Protein AF-A0A1L7AFP9-F1 (afdb_monomer_lite)

Secondary structure (DSSP, 8-state):
-HHHHHHHIIIIIIITTT-HHHHHHHHHHTTEEEPPHHHHHTS--SS--EEEEE-STT---EEEE-SSSSEEEEEEE--S-HHHHHHHHHHHHHGGG-TTTTPPTTEEEEEEEEEEEEETTEEEEEEEEEEEESS--TTSSEEEEEEE-PPPTT--SEEEEEEEPPP---

InterPro domains:
  IPR061192 NMCC_0638 family (lipo)protein [NF047650] (4-162)

Sequence (170 aa):
MTQAAMTAFAEVCVTKFGDQAAMDAWLRLHPFSPAAPQAAQQLAMGKPGHVWLSTEPKLPLAVITRASGDVLCQVMAPTAEPELAAKLFSDTLLARSRPDGAGAAGIEARKDQDEEVTLGQRRGRRVFIRLGRKPVDVNGGLLLALTAAPPQPGGVALLMTASRAAPVSR

Foldseek 3Di:
DLVVLLVLCCVQCPVCNLPLVSNVVVLVVAQKDFDDPVVVVLDPPVDDFTWIAGNDPPWRKIWGAQNDDFWGIKIFGADPCQPVSQVCNCVVQQQLQDPPHPNDPQKHKDWPDWDWDDDPNWIHIKTWIFIDGPPGDPQAGKIKIWTATHADPSGTGIMITIGGRHRPDD

Structure (mmCIF, N/CA/C/O backbone):
data_AF-A0A1L7AFP9-F1
#
_entry.id   AF-A0A1L7AFP9-F1
#
loop_
_atom_site.group_PDB
_atom_site.id
_atom_site.type_symbol
_atom_site.label_atom_id
_atom_site.label_alt_id
_atom_site.label_comp_id
_atom_site.label_asym_id
_atom_site.label_entity_id
_atom_site.label_seq_id
_atom_site.pdbx_PDB_ins_code
_atom_site.Cartn_x
_atom_site.Cartn_y
_atom_site.Cartn_z
_atom_site.occupancy
_atom_site.B_iso_or_equiv
_atom_site.auth_seq_id
_atom_site.auth_comp_id
_atom_site.auth_asym_id
_atom_site.auth_atom_id
_atom_site.pdbx_PDB_model_num
ATOM 1 N N . MET A 1 1 ? -9.421 8.837 4.675 1.00 81.44 1 MET A N 1
ATOM 2 C CA . MET A 1 1 ? -8.703 7.555 4.875 1.00 81.44 1 MET A CA 1
ATOM 3 C C . MET A 1 1 ? -7.961 7.125 3.616 1.00 81.44 1 MET A C 1
ATOM 5 O O . MET A 1 1 ? -6.743 7.060 3.669 1.00 81.44 1 MET A O 1
ATOM 9 N N . THR A 1 2 ? -8.647 6.921 2.484 1.00 84.44 2 THR A N 1
ATOM 10 C CA . THR A 1 2 ? -8.036 6.472 1.215 1.00 84.44 2 THR A CA 1
ATOM 11 C C . THR A 1 2 ? -6.835 7.314 0.785 1.00 84.44 2 THR A C 1
ATOM 13 O O . THR A 1 2 ? -5.774 6.758 0.533 1.00 84.44 2 THR A O 1
ATOM 16 N N . GLN A 1 3 ? -6.953 8.647 0.803 1.00 88.19 3 GLN A N 1
ATOM 17 C CA . GLN A 1 3 ? -5.840 9.539 0.458 1.00 88.19 3 GLN A CA 1
ATOM 18 C C . GLN A 1 3 ? -4.622 9.353 1.375 1.00 88.19 3 GLN A C 1
ATOM 20 O O . GLN A 1 3 ? -3.507 9.220 0.887 1.00 88.19 3 GLN A O 1
ATOM 25 N N . ALA A 1 4 ? -4.827 9.296 2.695 1.00 89.94 4 ALA A N 1
ATOM 26 C CA . ALA A 1 4 ? -3.742 9.102 3.658 1.00 89.94 4 ALA A CA 1
ATOM 27 C C . ALA A 1 4 ? -3.043 7.746 3.464 1.00 89.94 4 ALA A C 1
ATOM 29 O O . ALA A 1 4 ? -1.817 7.672 3.513 1.00 89.94 4 ALA A O 1
ATOM 30 N N . ALA A 1 5 ? -3.811 6.689 3.169 1.00 91.38 5 ALA A N 1
ATOM 31 C CA . ALA A 1 5 ? -3.260 5.380 2.837 1.00 91.38 5 ALA A CA 1
ATOM 32 C C . ALA A 1 5 ? -2.410 5.434 1.558 1.00 91.38 5 ALA A C 1
ATOM 34 O O . ALA A 1 5 ? -1.297 4.911 1.557 1.00 91.38 5 ALA A O 1
ATOM 35 N N . MET A 1 6 ? -2.892 6.101 0.500 1.00 91.50 6 MET A N 1
ATOM 36 C CA . MET A 1 6 ? -2.127 6.289 -0.740 1.00 91.50 6 MET A CA 1
ATOM 37 C C . MET A 1 6 ? -0.827 7.054 -0.496 1.00 91.50 6 MET A C 1
ATOM 39 O O . MET A 1 6 ? 0.218 6.625 -0.976 1.00 91.50 6 MET A O 1
ATOM 43 N N . THR A 1 7 ? -0.869 8.146 0.275 1.00 92.00 7 THR A N 1
ATOM 44 C CA . THR A 1 7 ? 0.328 8.920 0.629 1.00 92.00 7 THR A CA 1
ATOM 45 C C . THR A 1 7 ? 1.339 8.052 1.374 1.00 92.00 7 THR A C 1
ATOM 47 O O . THR A 1 7 ? 2.496 7.981 0.968 1.00 92.00 7 THR A O 1
ATOM 50 N N . ALA A 1 8 ? 0.907 7.331 2.415 1.00 94.06 8 ALA A N 1
ATOM 51 C CA . ALA A 1 8 ? 1.788 6.440 3.167 1.00 94.06 8 ALA A CA 1
ATOM 52 C C . ALA A 1 8 ? 2.396 5.348 2.271 1.00 94.06 8 ALA A C 1
ATOM 54 O O . ALA A 1 8 ? 3.594 5.079 2.339 1.00 94.06 8 ALA A O 1
ATOM 55 N N . PHE A 1 9 ? 1.598 4.751 1.383 1.00 95.44 9 PHE A N 1
ATOM 56 C CA . PHE A 1 9 ? 2.086 3.745 0.443 1.00 95.44 9 PHE A CA 1
ATOM 57 C C . PHE A 1 9 ? 3.107 4.318 -0.545 1.00 95.44 9 PHE A C 1
ATOM 59 O O . PHE A 1 9 ? 4.168 3.730 -0.739 1.00 95.44 9 PHE A O 1
ATOM 66 N N . ALA A 1 10 ? 2.827 5.475 -1.142 1.00 92.69 10 ALA A N 1
ATOM 67 C CA . ALA A 1 10 ? 3.721 6.115 -2.099 1.00 92.69 10 ALA A CA 1
ATOM 68 C C . 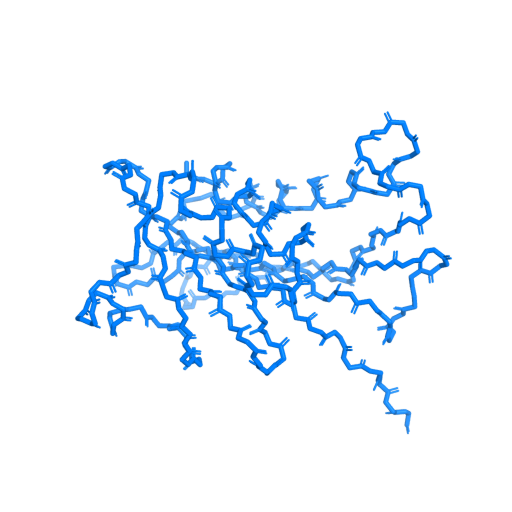ALA A 1 10 ? 5.057 6.533 -1.457 1.00 92.69 10 ALA A C 1
ATOM 70 O O . ALA A 1 10 ? 6.116 6.334 -2.054 1.00 92.69 10 ALA A O 1
ATOM 71 N N . GLU A 1 11 ? 5.036 7.072 -0.240 1.00 94.19 11 GLU A N 1
ATOM 72 C CA . GLU A 1 11 ? 6.252 7.526 0.443 1.00 94.19 11 GLU A CA 1
ATOM 73 C C . GLU A 1 11 ? 7.076 6.377 1.027 1.00 94.19 11 GLU A C 1
ATOM 75 O O . GLU A 1 11 ? 8.301 6.359 0.900 1.00 94.19 11 GLU A O 1
ATOM 80 N N . VAL A 1 12 ? 6.423 5.392 1.641 1.00 95.38 12 VAL A N 1
ATOM 81 C CA . VAL A 1 12 ? 7.120 4.299 2.329 1.00 95.38 12 VAL A CA 1
ATOM 82 C C . VAL A 1 12 ? 7.354 3.131 1.380 1.00 95.38 12 VAL A C 1
ATOM 84 O O . VAL A 1 12 ? 8.495 2.761 1.112 1.00 95.38 12 VAL A O 1
ATOM 87 N N . CYS A 1 13 ? 6.282 2.570 0.825 1.00 94.94 13 CYS A N 1
ATOM 88 C CA . CYS A 1 13 ? 6.349 1.333 0.053 1.00 94.94 13 CYS A CA 1
ATOM 89 C C . CYS A 1 13 ? 6.886 1.506 -1.368 1.00 94.94 13 CYS A C 1
ATOM 91 O O . CYS A 1 13 ? 7.260 0.510 -1.981 1.00 94.94 13 CYS A O 1
ATOM 93 N N . VAL A 1 14 ? 6.913 2.731 -1.899 1.00 92.69 14 VAL A N 1
ATOM 94 C CA . VAL A 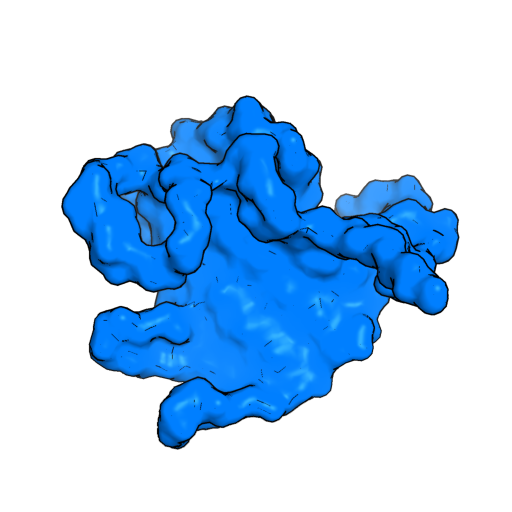1 14 ? 7.428 3.007 -3.247 1.00 92.69 14 VAL A CA 1
ATOM 95 C C . VAL A 1 14 ? 8.737 3.782 -3.181 1.00 92.69 14 VAL A C 1
ATOM 97 O O . VAL A 1 14 ? 9.763 3.271 -3.617 1.00 92.69 14 VAL A O 1
ATOM 100 N N . THR A 1 15 ? 8.737 4.994 -2.617 1.00 91.12 15 THR A N 1
ATOM 101 C CA . THR A 1 15 ? 9.939 5.847 -2.603 1.00 91.12 15 THR A CA 1
ATOM 102 C C . THR A 1 15 ? 11.078 5.254 -1.764 1.00 91.12 15 THR A C 1
ATOM 104 O O . THR A 1 15 ? 12.240 5.427 -2.120 1.00 91.12 15 THR A O 1
ATOM 107 N N . LYS A 1 16 ? 10.770 4.546 -0.669 1.00 93.56 16 LYS A N 1
ATOM 108 C CA . LYS A 1 16 ? 11.765 3.965 0.260 1.00 93.56 16 LYS A CA 1
ATOM 109 C C . LYS A 1 16 ? 11.824 2.441 0.182 1.00 93.56 16 LYS A C 1
ATOM 111 O O . LYS A 1 16 ? 12.307 1.780 1.097 1.00 93.56 16 LYS A O 1
ATOM 116 N N . PHE A 1 17 ? 11.312 1.875 -0.908 1.00 91.38 17 PHE A N 1
ATOM 117 C CA . PHE A 1 17 ? 11.169 0.437 -1.054 1.00 91.38 17 PHE A CA 1
ATOM 118 C C . PHE A 1 17 ? 12.491 -0.312 -0.845 1.00 91.38 17 PHE A C 1
ATOM 120 O O . PHE A 1 17 ? 13.504 -0.007 -1.471 1.00 91.38 17 PHE A O 1
ATOM 127 N N . GLY A 1 18 ? 12.454 -1.349 -0.007 1.00 88.75 18 GLY A N 1
ATOM 128 C CA . GLY A 1 18 ? 13.594 -2.234 0.235 1.00 88.75 18 GLY A CA 1
ATOM 129 C C . GLY A 1 18 ? 14.681 -1.660 1.145 1.00 88.75 18 GLY A C 1
ATOM 130 O O . GLY A 1 18 ? 15.565 -2.416 1.541 1.00 88.75 18 GLY A O 1
ATOM 131 N N . ASP A 1 19 ? 14.590 -0.385 1.528 1.00 93.62 19 ASP A N 1
ATOM 132 C CA . ASP A 1 19 ? 15.410 0.215 2.576 1.00 93.62 19 ASP A CA 1
ATOM 133 C C . ASP A 1 19 ? 14.608 0.262 3.882 1.00 93.62 19 ASP A C 1
ATOM 135 O O . ASP A 1 19 ? 13.843 1.190 4.154 1.00 93.62 19 ASP A O 1
ATOM 139 N N . GLN A 1 20 ? 14.774 -0.782 4.696 1.00 94.00 20 GLN A N 1
ATOM 140 C CA . GLN A 1 20 ? 14.072 -0.920 5.972 1.00 94.00 20 GLN A CA 1
ATOM 141 C C . GLN A 1 20 ? 14.326 0.268 6.907 1.00 94.00 20 GLN A C 1
ATOM 143 O O . GLN A 1 20 ? 13.399 0.735 7.569 1.00 94.00 20 GLN A O 1
ATOM 148 N N . ALA A 1 21 ? 15.561 0.770 6.951 1.00 94.69 21 ALA A N 1
ATOM 149 C CA . ALA A 1 21 ? 15.921 1.869 7.834 1.00 94.69 21 ALA A CA 1
ATOM 150 C C . ALA A 1 21 ? 15.245 3.168 7.385 1.00 94.69 21 ALA A C 1
ATOM 152 O O . ALA A 1 21 ? 14.677 3.876 8.215 1.00 94.69 21 ALA A O 1
ATOM 153 N N . ALA A 1 22 ? 15.237 3.455 6.080 1.00 96.19 22 ALA A N 1
ATOM 154 C CA . ALA A 1 22 ? 14.555 4.627 5.541 1.00 96.19 22 ALA A CA 1
ATOM 155 C C . ALA A 1 22 ? 13.029 4.548 5.715 1.00 96.19 22 ALA A C 1
ATOM 157 O O . ALA A 1 22 ? 12.405 5.559 6.054 1.00 96.19 22 ALA A O 1
ATOM 158 N N . MET A 1 23 ? 12.424 3.371 5.513 1.00 96.06 23 MET A N 1
ATOM 159 C CA . MET A 1 23 ? 10.990 3.159 5.748 1.00 96.06 23 MET A CA 1
ATOM 160 C C . MET A 1 23 ? 10.620 3.442 7.209 1.00 96.06 23 MET A C 1
ATOM 162 O O . MET A 1 23 ? 9.750 4.274 7.476 1.00 96.06 23 MET A O 1
ATOM 166 N N . ASP A 1 24 ? 11.318 2.807 8.152 1.00 95.19 24 ASP A N 1
ATOM 167 C CA . ASP A 1 24 ? 11.050 2.960 9.583 1.00 95.19 24 ASP A CA 1
ATOM 168 C C . ASP A 1 24 ? 11.359 4.391 10.065 1.00 95.19 24 ASP A C 1
ATOM 170 O O . ASP A 1 24 ? 10.633 4.935 10.898 1.00 95.19 24 ASP A O 1
ATOM 174 N N . ALA A 1 25 ? 12.392 5.044 9.520 1.00 96.06 25 ALA A N 1
ATOM 175 C CA . ALA A 1 25 ? 12.713 6.437 9.832 1.00 96.06 25 ALA A CA 1
ATOM 176 C C . ALA A 1 25 ? 11.598 7.401 9.404 1.00 96.06 25 ALA A C 1
ATOM 178 O O . ALA A 1 25 ? 11.231 8.287 10.175 1.00 96.06 25 ALA A O 1
ATOM 179 N N . TRP A 1 26 ? 11.023 7.221 8.210 1.00 96.31 26 TRP A N 1
ATOM 180 C C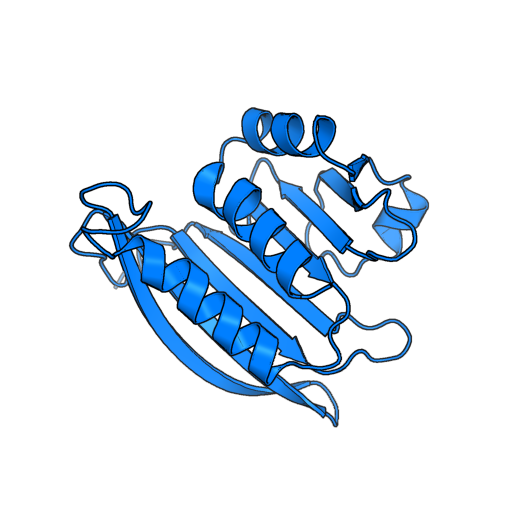A . TRP A 1 26 ? 9.892 8.041 7.772 1.00 96.31 26 TRP A CA 1
ATOM 181 C C . TRP A 1 26 ? 8.685 7.843 8.686 1.00 96.31 26 TRP A C 1
ATOM 183 O O . TRP A 1 26 ? 8.102 8.827 9.131 1.00 96.31 26 TRP A O 1
ATOM 193 N N . LEU A 1 27 ? 8.357 6.592 9.026 1.00 97.12 27 LEU A N 1
ATOM 194 C CA . LEU A 1 27 ? 7.209 6.262 9.876 1.00 97.12 27 LEU A CA 1
ATOM 195 C C . LEU A 1 27 ? 7.328 6.870 11.278 1.00 97.12 27 LEU A C 1
ATOM 197 O O . LEU A 1 27 ? 6.341 7.381 11.790 1.00 97.12 27 LEU A O 1
ATOM 201 N N . ARG A 1 28 ? 8.532 6.913 11.862 1.00 95.56 28 ARG A N 1
ATOM 202 C CA . ARG A 1 28 ? 8.780 7.573 13.160 1.00 95.56 28 ARG A CA 1
ATOM 203 C C . ARG A 1 28 ? 8.584 9.090 13.140 1.00 95.56 28 ARG A C 1
ATOM 205 O O . ARG A 1 28 ? 8.300 9.668 14.182 1.00 95.56 28 ARG A O 1
ATOM 212 N N . LEU A 1 29 ? 8.799 9.732 11.993 1.00 95.50 29 LEU A N 1
ATOM 213 C CA . LEU A 1 29 ? 8.661 11.186 11.826 1.00 95.50 29 LEU A CA 1
ATOM 214 C C . LEU A 1 29 ? 7.237 11.615 11.445 1.00 95.50 29 LEU A C 1
ATOM 216 O O . LEU A 1 29 ? 6.943 12.805 11.386 1.00 95.50 29 LEU A O 1
ATOM 220 N N . HIS A 1 30 ? 6.369 10.649 11.166 1.00 95.19 30 HIS A N 1
ATOM 221 C CA . HIS A 1 30 ? 4.989 10.837 10.734 1.00 95.19 30 HIS A CA 1
ATOM 222 C C . HIS A 1 30 ? 4.044 10.292 11.816 1.00 95.19 30 HIS A C 1
ATOM 224 O O . HIS A 1 30 ? 4.520 9.729 12.803 1.00 95.19 30 HIS A O 1
ATOM 230 N N . PRO A 1 31 ? 2.713 10.470 11.704 1.00 94.81 31 PRO A N 1
ATOM 231 C CA . PRO A 1 31 ? 1.784 10.055 12.755 1.00 94.81 31 PRO A CA 1
ATOM 232 C C . PRO A 1 31 ? 1.566 8.533 12.761 1.00 94.81 31 PRO A C 1
ATOM 234 O O . PRO A 1 31 ? 0.468 8.043 12.491 1.00 94.81 31 PRO A O 1
ATOM 237 N N . PHE A 1 32 ? 2.630 7.788 13.065 1.00 96.19 32 PHE A N 1
ATOM 238 C CA . PHE A 1 32 ? 2.656 6.345 13.244 1.00 96.19 32 PHE A CA 1
ATOM 239 C C . PHE A 1 32 ? 3.471 5.964 14.481 1.00 96.19 32 PHE A C 1
ATOM 241 O O . PHE A 1 32 ? 4.461 6.605 14.826 1.00 96.19 32 PHE A O 1
ATOM 248 N N . SER A 1 33 ? 3.083 4.871 15.127 1.00 95.25 33 SER A N 1
ATOM 249 C CA . SER A 1 33 ? 3.833 4.262 16.223 1.00 95.25 33 SER A CA 1
ATOM 250 C C . SER A 1 33 ? 3.957 2.749 16.027 1.00 95.25 33 SER A C 1
ATOM 252 O O . SER A 1 33 ? 3.092 2.138 15.389 1.00 95.25 33 SER A O 1
ATOM 254 N N . PRO A 1 34 ? 5.022 2.113 16.552 1.00 95.19 34 PRO A N 1
ATOM 255 C CA . PRO A 1 34 ? 5.122 0.660 16.558 1.00 95.19 34 PRO A CA 1
ATOM 256 C C . PRO A 1 34 ? 3.927 0.032 17.282 1.00 95.19 34 PRO A C 1
ATOM 258 O O . PRO A 1 34 ? 3.563 0.451 18.382 1.00 95.19 34 PRO A O 1
ATOM 261 N N . ALA A 1 35 ? 3.325 -0.988 16.677 1.00 91.75 35 ALA A N 1
ATOM 262 C CA . ALA A 1 35 ? 2.213 -1.708 17.275 1.00 91.75 35 ALA A CA 1
ATOM 263 C C . ALA A 1 35 ? 2.685 -2.550 18.467 1.00 91.75 35 ALA A C 1
ATOM 265 O O . ALA A 1 35 ? 3.708 -3.236 18.396 1.00 91.75 35 ALA A O 1
ATOM 266 N N . ALA A 1 36 ? 1.884 -2.583 19.533 1.00 87.69 36 ALA A N 1
ATOM 267 C CA . ALA A 1 36 ? 2.043 -3.601 20.564 1.00 87.69 36 ALA A CA 1
ATOM 268 C C . ALA A 1 36 ? 1.814 -5.005 19.957 1.00 87.69 36 ALA A C 1
ATOM 270 O O . ALA A 1 36 ? 0.980 -5.141 19.052 1.00 87.69 36 ALA A O 1
ATOM 271 N N . PRO A 1 37 ? 2.477 -6.063 20.463 1.00 81.88 37 PRO A N 1
ATOM 272 C CA . PRO A 1 37 ? 2.350 -7.415 19.915 1.00 81.88 37 PRO A CA 1
ATOM 273 C C . PRO A 1 37 ? 0.901 -7.897 19.768 1.00 81.88 37 PRO A C 1
ATOM 275 O O . PRO A 1 37 ? 0.559 -8.505 18.757 1.00 81.88 37 PRO A O 1
ATOM 278 N N . GLN A 1 38 ? 0.026 -7.578 20.728 1.00 82.25 38 GLN A N 1
ATOM 279 C CA . GLN A 1 38 ? -1.390 -7.957 20.675 1.00 82.25 38 GLN A CA 1
ATOM 280 C C . GLN A 1 38 ? -2.141 -7.269 19.525 1.00 82.25 38 GLN A C 1
ATOM 282 O O . GLN A 1 38 ? -2.948 -7.906 18.854 1.00 82.25 38 GLN A O 1
ATOM 287 N N . ALA A 1 39 ? -1.866 -5.988 19.263 1.00 80.62 39 ALA A N 1
ATOM 288 C CA . ALA A 1 39 ? -2.493 -5.255 18.162 1.00 80.62 39 ALA A CA 1
ATOM 289 C C . ALA A 1 39 ? -1.998 -5.763 16.799 1.00 80.62 39 ALA A C 1
ATOM 291 O O . ALA A 1 39 ? -2.782 -5.914 15.866 1.00 80.62 39 ALA A O 1
ATOM 292 N N . ALA A 1 40 ? -0.709 -6.100 16.701 1.00 80.56 40 ALA A N 1
ATOM 293 C CA . ALA A 1 40 ? -0.136 -6.722 15.513 1.00 80.56 40 ALA A CA 1
ATOM 294 C C . ALA A 1 40 ? -0.793 -8.081 15.197 1.00 80.56 40 ALA A C 1
ATOM 296 O O . ALA A 1 40 ? -1.099 -8.353 14.042 1.00 80.56 40 ALA A O 1
ATOM 297 N N . GLN A 1 41 ? -1.074 -8.913 16.207 1.00 79.00 41 GLN A N 1
ATOM 298 C CA . GLN A 1 41 ? -1.712 -10.227 16.020 1.00 79.00 41 GLN A CA 1
ATOM 299 C C . GLN A 1 41 ? -3.135 -10.157 15.449 1.00 79.00 41 GLN A C 1
ATOM 301 O O . GLN A 1 41 ? -3.578 -11.103 14.803 1.00 79.00 41 GLN A O 1
ATOM 306 N N . GLN A 1 42 ? -3.853 -9.054 15.672 1.00 76.25 42 GLN A N 1
ATOM 307 C CA . GLN A 1 42 ? -5.213 -8.868 15.153 1.00 76.25 42 GLN A CA 1
ATOM 308 C C . GLN A 1 42 ? -5.239 -8.531 13.659 1.00 76.25 42 GLN A C 1
ATOM 310 O O . GLN A 1 42 ? -6.279 -8.644 13.011 1.00 76.25 42 GLN A O 1
ATOM 315 N N . LEU A 1 43 ? -4.105 -8.116 13.094 1.00 74.06 43 LEU A N 1
ATOM 316 C CA . LEU A 1 43 ? -3.993 -7.843 11.674 1.00 74.06 43 LEU A CA 1
ATOM 317 C C . LEU A 1 43 ? -3.715 -9.152 10.925 1.00 74.06 43 LEU A C 1
ATOM 319 O O . LEU A 1 43 ? -2.772 -9.883 11.228 1.00 74.06 43 LEU A O 1
ATOM 323 N N . ALA A 1 44 ? -4.493 -9.426 9.877 1.00 69.38 44 ALA A N 1
ATOM 324 C CA . ALA A 1 44 ? -4.236 -10.525 8.946 1.00 69.38 44 ALA A CA 1
ATOM 325 C C . ALA A 1 44 ? -3.025 -10.204 8.038 1.00 69.38 44 ALA A C 1
ATOM 327 O O . ALA A 1 44 ? -3.161 -9.971 6.839 1.00 69.38 44 ALA A O 1
ATOM 328 N N . MET A 1 45 ? -1.823 -10.130 8.619 1.00 69.62 45 MET A N 1
ATOM 329 C CA . MET A 1 45 ? -0.610 -9.606 7.967 1.00 69.62 45 MET A CA 1
ATOM 330 C C . MET A 1 45 ? 0.107 -10.618 7.069 1.00 69.62 45 MET A C 1
ATOM 332 O O . MET A 1 45 ? 1.102 -10.271 6.431 1.00 69.62 45 MET A O 1
ATOM 336 N N . GLY A 1 46 ? -0.363 -11.867 7.022 1.00 71.12 46 GLY A N 1
ATOM 337 C CA . GLY A 1 46 ? 0.298 -12.958 6.310 1.00 71.12 46 GLY A CA 1
ATOM 338 C C . GLY A 1 46 ? 1.668 -13.270 6.916 1.00 71.12 46 GLY A C 1
ATOM 339 O O . GLY A 1 46 ? 1.773 -14.095 7.818 1.00 71.12 46 GLY A O 1
ATOM 340 N N . LYS A 1 47 ? 2.721 -12.600 6.429 1.00 75.94 47 LYS A N 1
ATOM 341 C CA . LYS A 1 47 ? 4.106 -12.774 6.899 1.00 75.94 47 LYS A CA 1
ATOM 342 C C . LYS A 1 47 ? 4.465 -11.777 8.020 1.00 75.94 47 LYS A C 1
ATOM 344 O O . LYS A 1 47 ? 4.080 -10.606 7.901 1.00 75.94 47 LYS A O 1
ATOM 349 N N . PRO A 1 48 ? 5.257 -12.190 9.035 1.00 82.25 48 PRO A N 1
ATOM 350 C CA . PRO A 1 48 ? 5.769 -11.304 10.086 1.00 82.25 48 PRO A CA 1
ATOM 351 C C . PRO A 1 48 ? 6.503 -10.069 9.541 1.00 82.25 48 PRO A C 1
ATOM 353 O O . PRO A 1 48 ? 7.066 -10.106 8.446 1.00 82.25 48 PRO A O 1
ATOM 356 N N . GLY A 1 49 ? 6.504 -8.983 10.313 1.00 88.81 49 GLY A N 1
ATOM 357 C CA . GLY A 1 49 ? 7.150 -7.714 9.970 1.00 88.81 49 GLY A CA 1
ATOM 358 C C . GLY A 1 49 ? 7.045 -6.695 11.104 1.00 88.81 49 GLY A C 1
ATOM 359 O O . GLY A 1 49 ? 6.402 -6.963 12.121 1.00 88.81 49 GLY A O 1
ATOM 360 N N . HIS A 1 50 ? 7.661 -5.527 10.927 1.00 92.94 50 HIS A N 1
ATOM 361 C CA . HIS A 1 50 ? 7.446 -4.384 11.811 1.00 92.94 50 HIS A CA 1
ATOM 362 C C . HIS A 1 50 ? 6.114 -3.730 11.469 1.00 92.94 50 HIS A C 1
ATOM 364 O O . HIS A 1 50 ? 5.877 -3.345 10.326 1.00 92.94 50 HIS A O 1
ATOM 370 N N . VAL A 1 51 ? 5.245 -3.626 12.468 1.00 94.38 51 VAL A N 1
ATOM 371 C CA . VAL A 1 51 ? 3.889 -3.104 12.313 1.00 94.38 51 VAL A CA 1
ATOM 372 C C . VAL A 1 51 ? 3.836 -1.701 12.881 1.00 94.38 51 VAL A C 1
ATOM 374 O O . VAL A 1 51 ? 4.194 -1.485 14.037 1.00 94.38 51 VAL A O 1
ATOM 377 N N . TRP A 1 52 ? 3.344 -0.772 12.076 1.00 95.94 52 TRP A N 1
ATOM 378 C CA . TRP A 1 52 ? 3.191 0.631 12.413 1.00 95.94 52 TRP A CA 1
ATOM 379 C C . TRP A 1 52 ? 1.721 1.000 12.304 1.00 95.94 52 TRP A C 1
ATOM 381 O O . TRP A 1 52 ? 1.121 0.835 11.243 1.00 95.94 52 TRP A O 1
ATOM 391 N N . LEU A 1 53 ? 1.132 1.483 13.391 1.00 94.69 53 LEU A N 1
ATOM 392 C CA . LEU A 1 53 ? -0.258 1.927 13.430 1.00 94.69 53 LEU A CA 1
ATOM 393 C C . LEU A 1 53 ? -0.290 3.442 13.416 1.00 94.69 53 LEU A C 1
ATOM 395 O O . LEU A 1 53 ? 0.528 4.079 14.076 1.00 94.69 53 LEU A O 1
ATOM 399 N N . SER A 1 54 ? -1.226 4.024 12.674 1.00 94.25 54 SER A N 1
ATOM 400 C CA . SER A 1 54 ? -1.404 5.467 12.724 1.00 94.25 54 SER A CA 1
ATOM 401 C C . SER A 1 54 ? -1.849 5.904 14.119 1.00 94.25 54 SER A C 1
ATOM 403 O O . SER A 1 54 ? -2.687 5.264 14.755 1.00 94.25 54 SER A O 1
ATOM 405 N N . THR A 1 55 ? -1.271 7.004 14.592 1.00 93.88 55 THR A N 1
ATOM 406 C CA . THR A 1 55 ? -1.611 7.622 15.878 1.00 93.88 55 THR A CA 1
ATOM 407 C C . THR A 1 55 ? -2.775 8.604 15.765 1.00 93.88 55 THR A C 1
ATOM 409 O O . THR A 1 55 ? -3.242 9.125 16.777 1.00 93.88 55 THR A O 1
ATOM 412 N N . GLU A 1 56 ? -3.274 8.859 14.552 1.00 92.06 56 GLU A N 1
ATOM 413 C CA . GLU A 1 56 ? -4.413 9.740 14.333 1.00 92.06 56 GLU A CA 1
ATOM 414 C C . GLU A 1 56 ? -5.739 9.025 14.654 1.00 92.06 56 GLU A C 1
ATOM 416 O O . GLU A 1 56 ? -6.080 8.036 13.998 1.00 92.06 56 GLU A O 1
ATOM 421 N N . PRO A 1 57 ? -6.567 9.547 15.584 1.00 82.50 57 PRO A N 1
ATOM 422 C CA . PRO A 1 57 ? -7.774 8.857 16.058 1.00 82.50 57 PRO A CA 1
ATOM 423 C C . PRO A 1 57 ? -8.797 8.494 14.972 1.00 82.50 57 PRO A C 1
ATOM 425 O O . PRO A 1 57 ? -9.608 7.591 15.157 1.00 82.50 57 PRO A O 1
ATOM 428 N N . LYS A 1 58 ? -8.796 9.218 13.846 1.00 85.19 58 LYS A N 1
ATOM 429 C CA . LYS A 1 58 ? -9.735 9.027 12.728 1.00 85.19 58 LYS A CA 1
ATOM 430 C C . LYS A 1 58 ? -9.100 8.342 11.514 1.00 85.19 58 LYS A C 1
ATOM 432 O O . LYS A 1 58 ? -9.754 8.230 10.476 1.00 85.19 58 LYS A O 1
ATOM 437 N N . LEU A 1 59 ? -7.848 7.893 11.619 1.00 85.25 59 LEU A N 1
ATOM 438 C CA . LEU A 1 59 ? -7.127 7.209 10.549 1.00 85.25 59 LEU A CA 1
ATOM 439 C C . LEU A 1 59 ? -6.708 5.805 11.005 1.00 85.25 59 LEU A C 1
ATOM 441 O O . LEU A 1 59 ? -5.566 5.593 11.387 1.00 85.25 59 LEU A O 1
ATOM 445 N N . PRO A 1 60 ? -7.604 4.810 10.938 1.00 87.38 60 PRO A N 1
ATOM 446 C CA . PRO A 1 60 ? -7.259 3.412 11.204 1.00 87.38 60 PRO A CA 1
ATOM 447 C C . PRO A 1 60 ? -6.402 2.824 10.064 1.00 87.38 60 PRO A C 1
ATOM 449 O O . PRO A 1 60 ? -6.893 2.097 9.203 1.00 87.38 60 PRO A O 1
ATOM 452 N N . LEU A 1 61 ? -5.119 3.186 10.029 1.00 91.38 61 LEU A N 1
ATOM 453 C CA . LEU A 1 61 ? -4.144 2.812 9.004 1.00 91.38 61 LEU A CA 1
ATOM 454 C C . LEU A 1 61 ? -3.010 2.000 9.633 1.00 91.38 61 LEU A C 1
ATOM 456 O O . LEU A 1 61 ? -2.469 2.393 10.667 1.00 91.38 61 LEU A O 1
ATOM 460 N N . ALA A 1 62 ? -2.620 0.909 8.979 1.00 93.12 62 ALA A N 1
ATOM 461 C CA . ALA A 1 62 ? -1.437 0.140 9.340 1.00 93.12 62 ALA A CA 1
ATOM 462 C C . ALA A 1 62 ? -0.442 0.086 8.177 1.00 93.12 62 ALA A C 1
ATOM 464 O O . ALA A 1 62 ? -0.836 -0.091 7.022 1.00 93.12 62 ALA A O 1
ATOM 465 N N . VAL A 1 63 ? 0.845 0.197 8.493 1.00 95.19 63 VAL A N 1
ATOM 466 C CA . VAL A 1 63 ? 1.961 -0.035 7.572 1.00 95.19 63 VAL A CA 1
ATOM 467 C C . VAL A 1 63 ? 2.808 -1.169 8.133 1.00 95.19 63 VAL A C 1
ATOM 469 O O . VAL A 1 63 ? 3.190 -1.145 9.299 1.00 95.19 63 VAL A O 1
ATOM 472 N N . ILE A 1 64 ? 3.090 -2.177 7.316 1.00 94.31 64 ILE A N 1
ATOM 473 C CA . ILE A 1 64 ? 3.926 -3.315 7.679 1.00 94.31 64 ILE A CA 1
ATOM 474 C C . ILE A 1 64 ? 5.170 -3.281 6.802 1.00 94.31 64 ILE A C 1
ATOM 476 O O . ILE A 1 64 ? 5.061 -3.366 5.577 1.00 94.31 64 ILE A O 1
ATOM 480 N N . THR A 1 65 ? 6.340 -3.176 7.426 1.00 94.94 65 THR A N 1
ATOM 481 C CA . THR A 1 65 ? 7.649 -3.173 6.761 1.00 94.94 65 THR A CA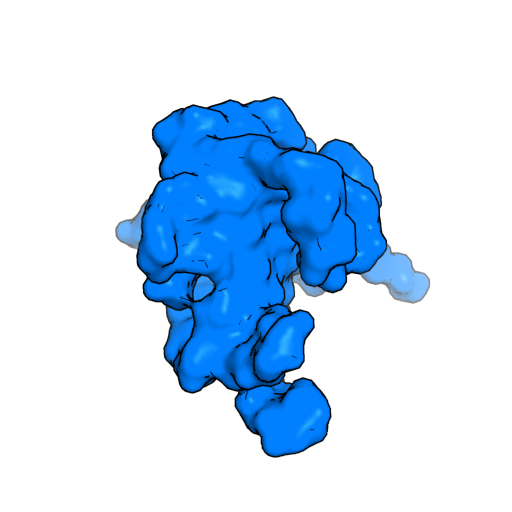 1
ATOM 482 C C . THR A 1 65 ? 8.386 -4.478 7.061 1.00 94.94 65 THR A C 1
ATOM 484 O O . THR A 1 65 ? 8.271 -5.047 8.153 1.00 94.94 65 THR A O 1
ATOM 487 N N . ARG A 1 66 ? 9.094 -5.019 6.066 1.00 92.00 66 ARG A N 1
ATOM 488 C CA . ARG A 1 66 ? 9.831 -6.283 6.174 1.00 92.00 66 ARG A CA 1
ATOM 489 C C . ARG A 1 66 ? 11.224 -6.130 5.577 1.00 92.00 66 ARG A C 1
ATOM 491 O O . ARG A 1 66 ? 11.383 -5.604 4.480 1.00 92.00 66 ARG A O 1
ATOM 498 N N . ALA A 1 67 ? 12.214 -6.686 6.272 1.00 89.25 67 ALA A N 1
ATOM 499 C CA . ALA A 1 67 ? 13.603 -6.693 5.819 1.00 89.25 67 ALA A CA 1
ATOM 500 C C . ALA A 1 67 ? 13.875 -7.730 4.710 1.00 89.25 67 ALA A C 1
ATOM 502 O O . ALA A 1 67 ? 14.859 -7.616 3.981 1.00 89.25 67 ALA A O 1
ATOM 503 N N . SER A 1 68 ? 13.028 -8.756 4.583 1.00 86.19 68 SER A N 1
ATOM 504 C CA . SER A 1 68 ? 13.209 -9.851 3.627 1.00 86.19 68 SER A CA 1
ATOM 505 C C . SER A 1 68 ? 11.878 -10.436 3.141 1.00 86.19 68 SER A C 1
ATOM 507 O O . SER A 1 68 ? 10.815 -10.196 3.718 1.00 86.19 68 SER A O 1
ATOM 509 N N . GLY A 1 69 ? 11.954 -11.214 2.058 1.00 85.44 69 GLY A N 1
ATOM 510 C CA . GLY A 1 69 ? 10.808 -11.809 1.372 1.00 85.44 69 GLY A CA 1
ATOM 511 C C . GLY A 1 69 ? 10.377 -11.032 0.127 1.00 85.44 69 GLY A C 1
ATOM 512 O O . GLY A 1 69 ? 10.999 -10.047 -0.265 1.00 85.44 69 GLY A O 1
ATOM 513 N N . ASP A 1 70 ? 9.306 -11.507 -0.506 1.00 86.12 70 ASP A N 1
ATOM 514 C CA . ASP A 1 70 ? 8.832 -10.950 -1.779 1.00 86.12 70 ASP A CA 1
ATOM 515 C C . ASP A 1 70 ? 8.114 -9.616 -1.571 1.00 86.12 70 ASP A C 1
ATOM 517 O O . ASP A 1 70 ? 8.392 -8.649 -2.274 1.00 86.12 70 ASP A O 1
ATOM 521 N N . VAL A 1 71 ? 7.231 -9.547 -0.565 1.00 89.00 71 VAL A N 1
ATOM 522 C CA . VAL A 1 71 ? 6.495 -8.337 -0.165 1.00 89.00 71 VAL A CA 1
ATOM 523 C C . VAL A 1 71 ? 7.229 -7.652 0.983 1.00 89.00 71 VAL A C 1
ATOM 525 O O . VAL A 1 71 ? 7.134 -8.089 2.131 1.00 89.00 71 VAL A O 1
ATOM 528 N N . LEU A 1 72 ? 7.919 -6.552 0.688 1.00 92.06 72 LEU A N 1
ATOM 529 C CA . LEU A 1 72 ? 8.702 -5.817 1.690 1.00 92.06 72 LEU A CA 1
ATOM 530 C C . LEU A 1 72 ? 7.911 -4.702 2.376 1.00 92.06 72 LEU A C 1
ATOM 532 O O . LEU A 1 72 ? 8.279 -4.273 3.464 1.00 92.06 72 LEU A O 1
ATOM 536 N N . CYS A 1 73 ? 6.815 -4.246 1.769 1.00 94.69 73 CYS A N 1
ATOM 537 C CA . CYS A 1 73 ? 5.973 -3.212 2.354 1.00 94.69 73 CYS A CA 1
ATOM 538 C C . CYS A 1 73 ? 4.498 -3.462 2.049 1.00 94.69 73 CYS A C 1
ATOM 540 O O . CYS A 1 73 ? 4.137 -3.868 0.941 1.00 94.69 73 CYS A O 1
ATOM 542 N N . GLN A 1 74 ? 3.652 -3.238 3.046 1.00 94.38 74 GLN A N 1
ATOM 543 C CA . GLN A 1 74 ? 2.214 -3.446 2.973 1.00 94.38 74 GLN A CA 1
ATOM 544 C C . GLN A 1 74 ? 1.488 -2.328 3.718 1.00 94.38 74 GLN A C 1
ATOM 546 O O . GLN A 1 74 ? 1.877 -1.973 4.824 1.00 94.38 74 GLN A O 1
ATOM 551 N N . VAL A 1 75 ? 0.415 -1.804 3.134 1.00 94.19 75 VAL A N 1
ATOM 552 C CA . VAL A 1 75 ? -0.454 -0.799 3.754 1.00 94.19 75 VAL A CA 1
ATOM 553 C C . VAL A 1 75 ? -1.874 -1.337 3.824 1.00 94.19 75 VAL A C 1
ATOM 555 O O . VAL A 1 75 ? -2.384 -1.884 2.845 1.00 94.19 75 VAL A O 1
ATOM 558 N N . MET A 1 76 ? -2.505 -1.184 4.986 1.00 91.81 76 MET A N 1
ATOM 559 C CA . MET A 1 76 ? -3.855 -1.663 5.267 1.00 91.81 76 MET A CA 1
ATOM 560 C C . MET A 1 76 ? -4.721 -0.529 5.807 1.00 91.81 76 MET A C 1
ATOM 562 O O . MET A 1 76 ? -4.321 0.153 6.747 1.00 91.81 76 MET A O 1
ATOM 566 N N . ALA A 1 77 ? -5.915 -0.352 5.247 1.00 89.44 77 ALA A N 1
ATOM 567 C CA . ALA A 1 77 ? -6.889 0.632 5.718 1.00 89.44 77 ALA A CA 1
ATOM 568 C C . ALA A 1 77 ? -8.328 0.136 5.494 1.00 89.44 77 ALA A C 1
ATOM 570 O O . ALA A 1 77 ? -8.565 -0.685 4.605 1.00 89.44 77 ALA A O 1
ATOM 571 N N . PRO A 1 78 ? -9.327 0.635 6.237 1.00 85.00 78 PRO A N 1
ATOM 572 C CA . PRO A 1 78 ? -10.713 0.518 5.823 1.00 85.00 78 PRO A CA 1
ATOM 573 C C . PRO A 1 78 ? -10.991 1.445 4.623 1.00 85.00 78 PRO A C 1
ATOM 575 O O . PRO A 1 78 ? -10.475 2.562 4.545 1.00 85.00 78 PRO A O 1
ATOM 578 N N . THR A 1 79 ? -11.843 1.007 3.697 1.00 82.50 79 THR A N 1
ATOM 579 C CA . THR A 1 79 ? -12.364 1.822 2.595 1.00 82.50 79 THR A CA 1
ATOM 580 C C . THR A 1 79 ? -13.804 1.428 2.300 1.00 82.50 79 THR A C 1
ATOM 582 O O . THR A 1 79 ? -14.099 0.261 2.072 1.00 82.50 79 THR A O 1
ATOM 585 N N . ALA A 1 80 ? -14.716 2.395 2.289 1.00 78.50 80 ALA A N 1
ATOM 586 C CA . ALA A 1 80 ? -16.072 2.174 1.786 1.00 78.50 80 ALA A CA 1
ATOM 587 C C . ALA A 1 80 ? -16.164 2.386 0.262 1.00 78.50 80 ALA A C 1
ATOM 589 O O . ALA A 1 80 ? -17.202 2.121 -0.335 1.00 78.50 80 ALA A O 1
ATOM 590 N N . GLU A 1 81 ? -15.079 2.850 -0.365 1.00 85.31 81 GLU A N 1
ATOM 591 C CA . GLU A 1 81 ? -15.054 3.353 -1.739 1.00 85.31 81 GLU A CA 1
ATOM 592 C C . GLU A 1 81 ? -13.963 2.619 -2.544 1.00 85.31 81 GLU A C 1
ATOM 594 O O . GLU A 1 81 ? -12.885 3.171 -2.795 1.00 85.31 81 GLU A O 1
ATOM 599 N N . PRO A 1 82 ? -14.185 1.343 -2.915 1.00 86.94 82 PRO A N 1
ATOM 600 C CA . PRO A 1 82 ? -13.170 0.524 -3.580 1.00 86.94 82 PRO A CA 1
ATOM 601 C C . PRO A 1 82 ? -12.778 1.067 -4.961 1.00 86.94 82 PRO A C 1
ATOM 603 O O . PRO A 1 82 ? -11.594 1.084 -5.294 1.00 86.94 82 PRO A O 1
ATOM 606 N N . GLU A 1 83 ? -13.744 1.581 -5.726 1.00 88.75 83 GLU A N 1
ATOM 607 C CA . GLU A 1 83 ? -13.502 2.178 -7.047 1.00 88.75 83 GLU A CA 1
ATOM 608 C C . GLU A 1 83 ? -12.642 3.442 -6.955 1.00 88.75 83 GLU A C 1
ATOM 610 O O . GLU A 1 83 ? -11.665 3.602 -7.689 1.00 88.75 83 GLU A O 1
ATOM 615 N N . LEU A 1 84 ? -12.951 4.323 -5.995 1.00 89.00 84 LEU A N 1
ATOM 616 C CA . LEU A 1 84 ? -12.158 5.527 -5.755 1.00 89.00 84 LEU A CA 1
ATOM 617 C C . LEU A 1 84 ? -10.729 5.167 -5.334 1.00 89.00 84 LEU A C 1
ATOM 619 O O . LEU A 1 84 ? -9.777 5.780 -5.811 1.00 89.00 84 LEU A O 1
ATOM 623 N N . ALA A 1 85 ? -10.566 4.159 -4.474 1.00 90.50 85 ALA A N 1
ATOM 624 C CA . ALA A 1 85 ? -9.250 3.686 -4.060 1.00 90.50 85 ALA A CA 1
ATOM 625 C C . ALA A 1 85 ? -8.421 3.158 -5.241 1.00 90.50 85 ALA A C 1
ATOM 627 O O . ALA A 1 85 ? -7.262 3.545 -5.387 1.00 90.50 85 ALA A O 1
ATOM 628 N N . ALA A 1 86 ? -9.016 2.333 -6.108 1.00 91.94 86 ALA A N 1
ATOM 629 C CA . ALA A 1 86 ? -8.360 1.810 -7.306 1.00 91.94 86 ALA A CA 1
ATOM 630 C C . ALA A 1 86 ? -7.956 2.925 -8.284 1.00 91.94 86 ALA A C 1
ATOM 632 O O . ALA A 1 86 ? -6.840 2.917 -8.820 1.00 91.94 86 ALA A O 1
ATOM 633 N N . LYS A 1 87 ? -8.834 3.919 -8.469 1.00 92.25 87 LYS A N 1
ATOM 634 C CA . LYS A 1 87 ? -8.551 5.096 -9.293 1.00 92.25 87 LYS A CA 1
ATOM 635 C C . LYS A 1 87 ? -7.394 5.919 -8.723 1.00 92.25 87 LYS A C 1
ATOM 637 O O . LYS A 1 87 ? -6.438 6.181 -9.444 1.00 92.25 87 LYS A O 1
ATOM 642 N N . LEU A 1 88 ? -7.438 6.278 -7.437 1.00 92.25 88 LEU A N 1
ATOM 643 C CA . LEU A 1 88 ? -6.386 7.076 -6.791 1.00 92.25 88 LEU A CA 1
ATOM 644 C C . LEU A 1 88 ? -5.031 6.367 -6.799 1.00 92.25 88 LEU A C 1
ATOM 646 O O . LEU A 1 88 ? -4.009 7.011 -7.030 1.00 92.25 88 LEU A O 1
ATOM 650 N N . PHE A 1 89 ? -5.017 5.052 -6.582 1.00 94.00 89 PHE A N 1
ATOM 651 C CA . PHE A 1 89 ? -3.811 4.234 -6.680 1.00 94.00 89 PHE A CA 1
ATOM 652 C C . PHE A 1 89 ? -3.208 4.290 -8.084 1.00 94.00 89 PHE A C 1
ATOM 654 O O . PHE A 1 89 ? -2.020 4.574 -8.240 1.00 94.00 89 PHE A O 1
ATOM 661 N N . SER A 1 90 ? -4.043 4.094 -9.108 1.00 93.25 90 SER A N 1
ATOM 662 C CA . SER A 1 90 ? -3.606 4.160 -10.502 1.00 93.25 90 SER A CA 1
ATOM 663 C C . SER A 1 90 ? -3.079 5.539 -10.869 1.00 93.25 90 SER A C 1
ATOM 665 O O . SER A 1 90 ? -1.962 5.652 -11.364 1.00 93.25 90 SER A O 1
ATOM 667 N N . ASP A 1 91 ? -3.839 6.591 -10.573 1.00 92.25 91 ASP A N 1
ATOM 668 C CA . ASP A 1 91 ? -3.471 7.964 -10.914 1.00 92.25 91 ASP A CA 1
ATOM 669 C C . ASP A 1 91 ? -2.161 8.379 -10.233 1.00 92.25 91 ASP A C 1
ATOM 671 O O . ASP A 1 91 ? -1.273 8.937 -10.879 1.00 92.25 91 ASP A O 1
ATOM 675 N N . THR A 1 92 ? -2.012 8.053 -8.945 1.00 90.44 92 THR A N 1
ATOM 676 C CA . THR A 1 92 ? -0.835 8.407 -8.139 1.00 90.44 92 THR A CA 1
ATOM 677 C C . THR A 1 92 ? 0.429 7.723 -8.654 1.00 90.44 92 THR A C 1
ATOM 679 O O . THR A 1 92 ? 1.487 8.348 -8.738 1.00 90.44 92 THR A O 1
ATOM 682 N N . LEU A 1 93 ? 0.344 6.439 -9.009 1.00 90.75 93 LEU A N 1
ATOM 683 C CA . LEU A 1 93 ? 1.503 5.672 -9.463 1.00 90.75 93 LEU A CA 1
ATOM 684 C C . LEU A 1 93 ? 1.843 5.953 -10.928 1.00 90.75 93 LEU A C 1
ATOM 686 O O . LEU A 1 93 ? 3.017 6.111 -11.254 1.00 90.75 93 LEU A O 1
ATOM 690 N N . LEU A 1 94 ? 0.843 6.096 -11.802 1.00 89.88 94 LEU A N 1
ATOM 691 C CA . LEU A 1 94 ? 1.065 6.434 -13.210 1.00 89.88 94 LEU A CA 1
ATOM 692 C C . LEU A 1 94 ? 1.601 7.858 -13.387 1.00 89.88 94 LEU A C 1
ATOM 694 O O . LEU A 1 94 ? 2.399 8.094 -14.296 1.00 89.88 94 LEU A O 1
ATOM 698 N N . ALA A 1 95 ? 1.244 8.792 -12.497 1.00 87.44 95 ALA A N 1
ATOM 699 C CA . ALA A 1 95 ? 1.818 10.137 -12.485 1.00 87.44 95 ALA A CA 1
ATOM 700 C C . ALA A 1 95 ? 3.344 10.140 -12.285 1.00 87.44 95 ALA A C 1
ATOM 702 O O . ALA A 1 95 ? 4.002 11.078 -12.728 1.00 87.44 95 ALA A O 1
ATOM 703 N N . ARG A 1 96 ? 3.936 9.086 -11.701 1.00 79.69 96 ARG A N 1
ATOM 704 C CA . ARG A 1 96 ? 5.399 8.971 -11.556 1.00 79.69 96 ARG A CA 1
ATOM 705 C C . ARG A 1 96 ? 6.142 8.750 -12.877 1.00 79.69 96 ARG A C 1
ATOM 707 O O . ARG A 1 96 ? 7.351 8.938 -12.905 1.00 79.69 96 ARG A O 1
ATOM 714 N N . SER A 1 97 ? 5.438 8.390 -13.953 1.00 77.06 97 SER A N 1
ATOM 715 C CA . SER A 1 97 ? 6.007 8.265 -15.307 1.00 77.06 97 SER A CA 1
ATOM 716 C C . SER A 1 97 ? 6.027 9.583 -16.079 1.00 77.06 97 SER A C 1
ATOM 718 O O . SER A 1 97 ? 6.549 9.633 -17.194 1.00 77.06 97 SER A O 1
ATOM 720 N N . ARG A 1 98 ? 5.364 10.623 -15.559 1.00 72.44 98 ARG A N 1
ATOM 721 C CA . ARG A 1 98 ? 5.178 11.880 -16.281 1.00 72.44 98 ARG A CA 1
ATOM 722 C C . ARG A 1 98 ? 6.468 12.710 -16.247 1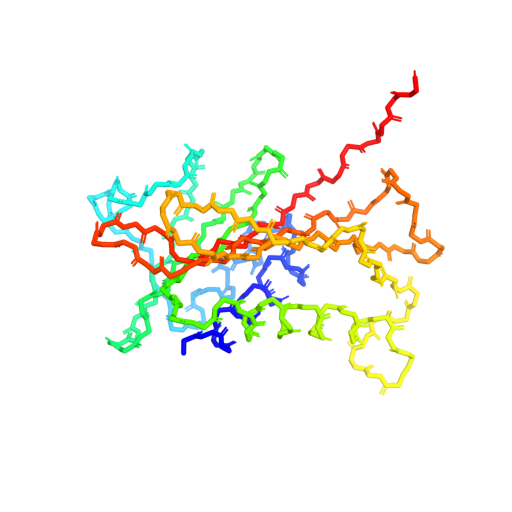.00 72.44 98 ARG A C 1
ATOM 724 O O . ARG A 1 98 ? 7.005 12.908 -15.159 1.00 72.44 98 ARG A O 1
ATOM 731 N N . PRO A 1 99 ? 6.952 13.207 -17.401 1.00 60.34 99 PRO A N 1
ATOM 732 C CA . PRO A 1 99 ? 8.173 14.014 -17.477 1.00 60.34 99 PRO A CA 1
ATOM 733 C C . PRO A 1 99 ? 8.034 15.404 -16.829 1.00 60.34 99 PRO A C 1
ATOM 735 O O . PRO A 1 99 ? 9.038 16.033 -16.520 1.00 60.34 99 PRO A O 1
ATOM 738 N N . ASP A 1 100 ? 6.802 15.871 -16.630 1.00 57.25 100 ASP A N 1
ATOM 739 C CA . ASP A 1 100 ? 6.397 17.181 -16.109 1.00 57.25 100 ASP A CA 1
ATOM 740 C C . ASP A 1 100 ? 5.899 17.148 -14.647 1.00 57.25 100 ASP A C 1
ATOM 742 O O . ASP A 1 100 ? 5.619 18.192 -14.061 1.00 57.25 100 ASP A O 1
ATOM 746 N N . GLY A 1 101 ? 5.795 15.962 -14.035 1.00 51.88 101 GLY A N 1
ATOM 747 C CA . GLY A 1 101 ? 5.431 15.787 -12.623 1.00 51.88 101 GLY A CA 1
ATOM 748 C C . GLY A 1 101 ? 6.640 15.512 -11.723 1.00 51.88 101 GLY A C 1
ATOM 749 O O . GLY A 1 101 ? 7.770 15.428 -12.187 1.00 51.88 101 GLY A O 1
ATOM 750 N N . ALA A 1 102 ? 6.402 15.253 -10.432 1.00 50.44 102 ALA A N 1
ATOM 751 C CA . ALA A 1 102 ? 7.409 14.755 -9.476 1.00 50.44 102 ALA A CA 1
ATOM 752 C C . ALA A 1 102 ? 7.967 13.343 -9.816 1.00 50.44 102 ALA A C 1
ATOM 754 O O . ALA A 1 102 ? 8.486 12.643 -8.945 1.00 50.44 102 ALA A O 1
ATOM 755 N N . GLY A 1 103 ? 7.810 12.886 -11.062 1.00 55.72 103 GLY A N 1
ATOM 756 C CA . GLY A 1 103 ? 8.368 11.645 -11.575 1.00 55.72 103 GLY A CA 1
ATOM 757 C C . GLY A 1 103 ? 9.880 11.764 -11.732 1.00 55.72 103 GLY A C 1
ATOM 758 O O . GLY A 1 103 ? 10.389 12.708 -12.332 1.00 55.72 103 GLY A O 1
ATOM 759 N N . ALA A 1 104 ? 10.619 10.802 -11.181 1.00 61.56 104 ALA A N 1
ATOM 760 C CA . ALA A 1 104 ? 12.060 10.744 -11.372 1.00 61.56 104 ALA A CA 1
ATOM 761 C C . ALA A 1 104 ? 12.364 10.437 -12.847 1.00 61.56 104 ALA A C 1
ATOM 763 O O . ALA A 1 104 ? 11.854 9.459 -13.400 1.00 61.56 104 ALA A O 1
ATOM 764 N N . ALA A 1 105 ? 13.203 11.264 -13.479 1.00 67.56 105 ALA A N 1
ATOM 765 C CA . ALA A 1 105 ? 13.611 11.077 -14.867 1.00 67.56 105 ALA A CA 1
ATOM 766 C C . ALA A 1 105 ? 14.088 9.631 -15.108 1.00 67.56 105 ALA A C 1
ATOM 768 O O . ALA A 1 105 ? 14.949 9.116 -14.394 1.00 67.56 105 ALA A O 1
ATOM 769 N N . GLY A 1 106 ? 13.508 8.968 -16.111 1.00 76.38 106 GLY A N 1
ATOM 770 C CA . GLY A 1 106 ? 13.855 7.591 -16.471 1.00 76.38 106 GLY A CA 1
ATOM 771 C C . GLY A 1 106 ? 13.104 6.493 -15.710 1.00 76.38 106 GLY A C 1
ATOM 772 O O . GLY A 1 106 ? 13.421 5.324 -15.923 1.00 76.38 106 GLY A O 1
ATOM 773 N N . ILE A 1 107 ? 12.115 6.824 -14.872 1.00 83.00 107 ILE A N 1
ATOM 774 C CA . ILE A 1 107 ? 11.183 5.850 -14.284 1.00 83.00 107 ILE A CA 1
ATOM 775 C C . ILE A 1 107 ? 9.897 5.766 -15.116 1.00 83.00 107 ILE A C 1
ATOM 777 O O . ILE A 1 107 ? 9.362 6.771 -15.577 1.00 83.00 107 ILE A O 1
ATOM 781 N N . GLU A 1 108 ? 9.397 4.550 -15.300 1.00 87.12 108 GLU A N 1
ATOM 782 C CA . GLU A 1 108 ? 8.141 4.233 -15.968 1.00 87.12 108 GLU A CA 1
ATOM 783 C C . GLU A 1 108 ? 7.264 3.383 -15.042 1.00 87.12 108 GLU A C 1
ATOM 785 O O . GLU A 1 108 ? 7.731 2.429 -14.414 1.00 87.12 108 GLU A O 1
ATOM 790 N N . ALA A 1 109 ? 5.984 3.736 -14.970 1.00 89.75 109 ALA A N 1
ATOM 791 C CA . ALA A 1 109 ? 4.925 2.983 -14.326 1.00 89.75 109 ALA A CA 1
ATOM 792 C C . ALA A 1 109 ? 3.931 2.491 -15.384 1.00 89.75 109 ALA A C 1
ATOM 794 O O . ALA A 1 109 ? 3.370 3.289 -16.139 1.00 89.75 109 ALA A O 1
ATOM 795 N N . ARG A 1 110 ? 3.669 1.184 -15.408 1.00 90.44 110 ARG A N 1
ATOM 796 C CA . ARG A 1 110 ? 2.715 0.543 -16.317 1.00 90.44 110 ARG A CA 1
ATOM 797 C C . ARG A 1 110 ? 1.645 -0.186 -15.522 1.00 90.44 110 ARG A C 1
ATOM 799 O O . ARG A 1 110 ? 1.958 -0.939 -14.606 1.00 90.44 110 ARG A O 1
ATOM 806 N N . LYS A 1 111 ? 0.380 0.012 -15.890 1.00 91.75 111 LYS A N 1
ATOM 807 C CA . LYS A 1 111 ? -0.724 -0.797 -15.367 1.00 91.75 111 LYS A CA 1
ATOM 808 C C . LYS A 1 111 ? -0.719 -2.151 -16.076 1.00 91.75 111 LYS A C 1
ATOM 810 O O . LYS A 1 111 ? -0.941 -2.194 -17.281 1.00 91.75 111 LYS A O 1
ATOM 815 N N . ASP A 1 112 ? -0.429 -3.215 -15.333 1.00 90.19 112 ASP A N 1
ATOM 816 C CA . ASP A 1 112 ? -0.367 -4.585 -15.858 1.00 90.19 112 ASP A CA 1
ATOM 817 C C . ASP A 1 112 ? -1.770 -5.215 -15.886 1.00 90.19 112 ASP A C 1
ATOM 819 O O . ASP A 1 112 ? -2.141 -5.854 -16.867 1.00 90.19 112 ASP A O 1
ATOM 823 N N . GLN A 1 113 ? -2.571 -5.010 -14.835 1.00 91.56 113 GLN A N 1
ATOM 824 C CA . GLN A 1 113 ? -3.915 -5.585 -14.717 1.00 91.56 113 GLN A CA 1
ATOM 825 C C . GLN A 1 113 ? -4.820 -4.701 -13.855 1.00 91.56 113 GLN A C 1
ATOM 827 O O . GLN A 1 113 ? -4.361 -4.013 -12.942 1.00 91.56 113 GLN A O 1
ATOM 832 N N . ASP A 1 114 ? -6.113 -4.707 -14.167 1.00 93.88 114 ASP A N 1
ATOM 833 C CA . ASP A 1 114 ? -7.144 -3.940 -13.475 1.00 93.88 114 ASP A CA 1
ATOM 834 C C . ASP A 1 114 ? -8.494 -4.632 -13.661 1.00 93.88 114 ASP A C 1
ATOM 836 O O . ASP A 1 114 ? -9.013 -4.698 -14.775 1.00 93.88 114 ASP A O 1
ATOM 840 N N . GLU A 1 115 ? -9.035 -5.195 -12.589 1.00 93.12 115 GLU A N 1
ATOM 841 C CA . GLU A 1 115 ? -10.196 -6.074 -12.673 1.00 93.12 115 GLU A CA 1
ATOM 842 C C . GLU A 1 115 ? -11.142 -5.917 -11.486 1.00 93.12 115 GLU A C 1
ATOM 844 O O . GLU A 1 115 ? -10.752 -5.564 -10.367 1.00 93.12 115 GLU A O 1
ATOM 849 N N . GLU A 1 116 ? -12.410 -6.223 -11.744 1.00 90.69 116 GLU A N 1
ATOM 850 C CA . GLU A 1 116 ? -13.391 -6.421 -10.689 1.00 90.69 116 GLU A CA 1
ATOM 851 C C . GLU A 1 116 ? -13.140 -7.760 -10.006 1.00 90.69 116 GLU A C 1
ATOM 853 O O . GLU A 1 116 ? -12.981 -8.796 -10.652 1.00 90.69 116 GLU A O 1
ATOM 858 N N . VAL A 1 117 ? -13.136 -7.742 -8.679 1.00 86.62 117 VAL A N 1
ATOM 859 C CA . VAL A 1 117 ? -13.030 -8.947 -7.861 1.00 86.62 117 VAL A CA 1
ATOM 860 C C . VAL A 1 117 ? -14.213 -9.029 -6.919 1.00 86.62 117 VAL A C 1
ATOM 862 O O . VAL A 1 117 ? -14.788 -8.020 -6.516 1.00 86.62 117 VAL A O 1
ATOM 865 N N . THR A 1 118 ? -14.571 -10.247 -6.535 1.00 82.06 118 THR A N 1
ATOM 866 C CA . THR A 1 118 ? -15.553 -10.471 -5.477 1.00 82.06 118 THR A CA 1
ATOM 867 C C . THR A 1 118 ? -14.821 -10.982 -4.245 1.00 82.06 118 THR A C 1
ATOM 869 O O . THR A 1 118 ? -14.194 -12.038 -4.291 1.00 82.06 118 THR A O 1
ATOM 872 N N . LEU A 1 119 ? -14.882 -10.230 -3.144 1.00 73.31 119 LEU A N 1
ATOM 873 C CA . LEU A 1 119 ? -14.337 -10.647 -1.849 1.00 73.31 119 LEU A CA 1
ATOM 874 C C . LEU A 1 119 ? -15.506 -11.001 -0.925 1.00 73.31 119 LEU A C 1
ATOM 876 O O . LEU A 1 119 ? -16.175 -10.134 -0.356 1.00 73.31 119 LEU A O 1
ATOM 880 N N . GLY A 1 120 ? -15.801 -12.298 -0.825 1.00 74.62 120 GLY A N 1
ATOM 881 C CA . GLY A 1 120 ? -17.019 -12.788 -0.179 1.00 74.62 120 GLY A CA 1
ATOM 882 C C . GLY A 1 120 ? -18.260 -12.481 -1.023 1.00 74.62 120 GLY A C 1
ATOM 883 O O . GLY A 1 120 ? -18.424 -13.051 -2.091 1.00 74.62 120 GLY A O 1
ATOM 884 N N . GLN A 1 121 ? -19.132 -11.589 -0.545 1.00 74.31 121 GLN A N 1
ATOM 885 C CA . GLN A 1 121 ? -20.375 -11.166 -1.227 1.00 74.31 121 GLN A CA 1
ATOM 886 C C . GLN A 1 121 ? -20.327 -9.703 -1.708 1.00 74.31 121 GLN A C 1
ATOM 888 O O . GLN A 1 121 ? -21.343 -9.123 -2.087 1.00 74.31 121 GLN A O 1
ATOM 893 N N . ARG A 1 122 ? -19.158 -9.054 -1.637 1.00 76.75 122 ARG A N 1
ATOM 894 C CA . ARG A 1 122 ? -18.984 -7.639 -1.986 1.00 76.75 122 ARG A CA 1
ATOM 895 C C . ARG A 1 122 ? -18.114 -7.520 -3.231 1.00 76.75 122 ARG A C 1
ATOM 897 O O . ARG A 1 122 ? -17.086 -8.190 -3.338 1.00 76.75 122 ARG A O 1
ATOM 904 N N . ARG A 1 123 ? -18.511 -6.625 -4.136 1.00 85.00 123 ARG A N 1
ATOM 905 C CA . ARG A 1 123 ? -17.677 -6.213 -5.268 1.00 85.00 123 ARG A CA 1
ATOM 906 C C . ARG A 1 123 ? -16.520 -5.353 -4.774 1.00 85.00 123 ARG A C 1
ATOM 908 O O . ARG A 1 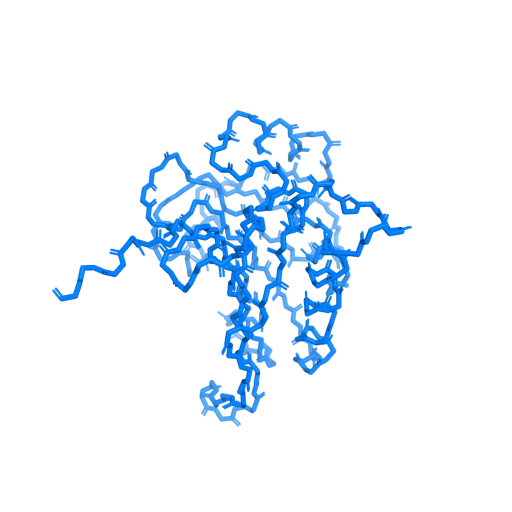123 ? -16.684 -4.541 -3.863 1.00 85.00 123 ARG A O 1
ATOM 915 N N . GLY A 1 124 ? -15.368 -5.549 -5.384 1.00 87.69 124 GLY A N 1
ATOM 916 C CA . GLY A 1 124 ? -14.146 -4.810 -5.146 1.00 87.69 124 GLY A CA 1
ATOM 917 C C . GLY A 1 124 ? -13.323 -4.705 -6.424 1.00 87.69 124 GLY A C 1
ATOM 918 O O . GLY A 1 124 ? -13.745 -5.132 -7.498 1.00 87.69 124 GLY A O 1
ATOM 919 N N . ARG A 1 125 ? -12.121 -4.158 -6.292 1.00 91.81 125 ARG A N 1
ATOM 920 C CA . ARG A 1 125 ? -11.165 -3.962 -7.378 1.00 91.81 125 ARG A CA 1
ATOM 921 C C . ARG A 1 125 ? -9.816 -4.537 -7.012 1.00 91.81 125 ARG A C 1
ATOM 923 O O . ARG A 1 125 ? -9.371 -4.422 -5.866 1.00 91.81 125 ARG A O 1
ATOM 930 N N . ARG A 1 126 ? -9.145 -5.104 -8.006 1.00 93.00 126 ARG A N 1
ATOM 931 C CA . ARG A 1 126 ? -7.746 -5.503 -7.918 1.00 93.00 126 ARG A CA 1
ATOM 932 C C . ARG A 1 126 ? -6.970 -4.840 -9.045 1.00 93.00 126 ARG A C 1
ATOM 934 O O . ARG A 1 126 ? -7.354 -4.938 -10.204 1.00 93.00 126 ARG A O 1
ATOM 941 N N . VAL A 1 127 ? -5.893 -4.150 -8.687 1.00 94.75 127 VAL A N 1
ATOM 942 C CA . VAL A 1 127 ? -5.055 -3.397 -9.624 1.00 94.75 127 VAL A CA 1
ATOM 943 C C . VAL A 1 127 ? -3.605 -3.798 -9.425 1.00 94.75 127 VAL A C 1
ATOM 945 O O . VAL A 1 127 ? -3.126 -3.842 -8.293 1.00 94.75 127 VAL A O 1
ATOM 948 N N . PHE A 1 128 ? -2.900 -4.033 -10.524 1.00 94.25 128 PHE A N 1
ATOM 949 C CA . PHE A 1 128 ? -1.470 -4.300 -10.548 1.00 94.25 128 PHE A CA 1
ATOM 950 C C . PHE A 1 128 ? -0.763 -3.252 -11.398 1.00 94.25 128 PHE A C 1
ATOM 952 O O . PHE A 1 128 ? -1.109 -3.026 -12.559 1.00 94.25 128 PHE A O 1
ATOM 959 N N . ILE A 1 129 ? 0.242 -2.613 -10.809 1.00 93.12 129 ILE A N 1
ATOM 960 C CA . ILE A 1 129 ? 1.090 -1.622 -11.461 1.00 93.12 129 ILE A CA 1
ATOM 961 C C . ILE A 1 129 ? 2.538 -2.025 -11.273 1.00 93.12 129 ILE A C 1
ATOM 963 O O . ILE A 1 129 ? 2.977 -2.366 -10.178 1.00 93.12 129 ILE A O 1
ATOM 967 N N . ARG A 1 130 ? 3.298 -1.943 -12.353 1.00 92.44 130 ARG A N 1
ATOM 968 C CA . ARG A 1 130 ? 4.728 -2.180 -12.362 1.00 92.44 130 ARG A CA 1
ATOM 969 C C . ARG A 1 130 ? 5.467 -0.868 -12.470 1.00 92.44 130 ARG A C 1
ATOM 971 O O . ARG A 1 130 ? 5.133 -0.061 -13.329 1.00 92.44 130 ARG A O 1
ATOM 978 N N . LEU A 1 131 ? 6.471 -0.675 -11.626 1.00 89.69 131 LEU A N 1
ATOM 979 C CA . LEU A 1 131 ? 7.314 0.515 -11.607 1.00 89.69 131 LEU A CA 1
ATOM 980 C C . LEU A 1 131 ? 8.776 0.118 -11.835 1.00 89.69 131 LEU A C 1
ATOM 982 O O . LEU A 1 131 ? 9.306 -0.723 -11.113 1.00 89.69 131 LEU A O 1
ATOM 986 N N . GLY A 1 132 ? 9.463 0.726 -12.796 1.00 87.94 132 GLY A N 1
ATOM 987 C CA . GLY A 1 132 ? 10.868 0.415 -13.068 1.00 87.94 132 GLY A CA 1
ATOM 988 C C . GLY A 1 132 ? 11.567 1.463 -13.920 1.00 87.94 132 GLY A C 1
ATOM 989 O O . GLY A 1 132 ? 10.982 2.484 -14.263 1.00 87.94 132 GLY A O 1
ATOM 990 N N . ARG A 1 133 ? 12.841 1.227 -14.252 1.00 84.06 133 ARG A N 1
ATOM 991 C CA . ARG A 1 133 ? 13.551 2.074 -15.221 1.00 84.06 133 ARG A CA 1
ATOM 992 C C . ARG A 1 133 ? 12.944 1.882 -16.606 1.00 84.06 133 ARG A C 1
ATOM 994 O O . ARG A 1 133 ? 12.613 0.759 -16.961 1.00 84.06 133 ARG A O 1
ATOM 1001 N N . LYS A 1 134 ? 12.839 2.960 -17.377 1.00 80.31 134 LYS A N 1
ATOM 1002 C CA . LYS A 1 134 ? 12.340 2.928 -18.751 1.00 80.31 134 LYS A CA 1
ATOM 1003 C C . LYS A 1 134 ? 13.344 2.200 -19.671 1.00 80.31 134 LYS A C 1
ATOM 1005 O O . LYS A 1 134 ? 14.515 2.589 -19.670 1.00 80.31 134 LYS A O 1
ATOM 1010 N N . PRO A 1 135 ? 12.919 1.214 -20.486 1.00 79.62 135 PRO A N 1
ATOM 1011 C CA . PRO A 1 135 ? 11.568 0.651 -20.550 1.00 79.62 135 PRO A CA 1
ATOM 1012 C C . PRO A 1 135 ? 11.297 -0.350 -19.415 1.00 79.62 135 PRO A C 1
ATOM 1014 O O . PRO A 1 135 ? 12.140 -1.198 -19.114 1.00 79.62 135 PRO A O 1
ATOM 1017 N N . VAL A 1 136 ? 10.103 -0.290 -18.818 1.00 78.69 136 VAL A N 1
ATOM 1018 C CA . VAL A 1 136 ? 9.707 -1.227 -17.761 1.00 78.69 136 VAL A CA 1
ATOM 1019 C C . VAL A 1 136 ? 9.362 -2.600 -18.357 1.00 78.69 136 VAL A C 1
ATOM 1021 O O . VAL A 1 136 ? 8.313 -2.818 -18.967 1.00 78.69 136 VAL A O 1
ATOM 1024 N N . ASP A 1 137 ? 10.275 -3.557 -18.195 1.00 72.25 137 ASP A N 1
ATOM 1025 C CA . ASP A 1 137 ? 10.071 -4.952 -18.599 1.00 72.25 137 ASP A CA 1
ATOM 1026 C C . ASP A 1 137 ? 8.970 -5.612 -17.743 1.00 72.25 137 ASP A C 1
ATOM 1028 O O . ASP A 1 137 ? 8.886 -5.371 -16.542 1.00 72.25 137 ASP A O 1
ATOM 1032 N N . VAL A 1 138 ? 8.147 -6.484 -18.339 1.00 66.00 138 VAL A N 1
ATOM 1033 C CA . VAL A 1 138 ? 7.186 -7.372 -17.645 1.00 66.00 138 VAL A CA 1
ATOM 1034 C C . VAL A 1 138 ? 7.826 -8.206 -16.533 1.00 66.00 138 VAL A C 1
ATOM 1036 O O . VAL A 1 138 ? 7.134 -8.596 -15.597 1.00 66.00 138 VAL A O 1
ATOM 1039 N N . ASN A 1 139 ? 9.139 -8.416 -16.592 1.00 66.56 139 ASN A N 1
ATOM 1040 C CA . ASN A 1 139 ? 9.900 -9.201 -15.620 1.00 66.56 139 ASN A CA 1
ATOM 1041 C C . ASN A 1 139 ? 10.787 -8.349 -14.699 1.00 66.56 139 ASN A C 1
ATOM 1043 O O . ASN A 1 139 ? 11.436 -8.880 -13.801 1.00 66.56 139 ASN A O 1
ATOM 1047 N N . GLY A 1 140 ? 10.831 -7.032 -14.917 1.00 70.38 140 GLY A N 1
ATOM 1048 C CA . GLY A 1 140 ? 11.674 -6.104 -14.171 1.00 70.38 140 GLY A CA 1
ATOM 1049 C C . GLY A 1 140 ? 10.883 -5.211 -13.217 1.00 70.38 140 GLY A C 1
ATOM 1050 O O . GLY A 1 140 ? 9.672 -5.028 -13.351 1.00 70.38 140 GLY A O 1
ATOM 1051 N N . GLY A 1 141 ? 11.587 -4.618 -12.256 1.00 82.62 141 GLY A N 1
ATOM 1052 C CA . GLY A 1 141 ? 11.057 -3.550 -11.412 1.00 82.62 141 GLY A CA 1
ATOM 1053 C C . GLY A 1 141 ? 10.257 -4.001 -10.188 1.00 82.62 141 GLY A C 1
ATOM 1054 O O . GLY A 1 141 ? 10.323 -5.137 -9.720 1.00 82.62 141 GLY A O 1
ATOM 1055 N N . LEU A 1 142 ? 9.539 -3.041 -9.627 1.00 89.38 142 LEU A N 1
ATOM 1056 C CA . LEU A 1 142 ? 8.710 -3.172 -8.446 1.00 89.38 142 LEU A CA 1
ATOM 1057 C C . LEU A 1 142 ? 7.274 -3.490 -8.865 1.00 89.38 142 LEU A C 1
ATOM 1059 O O . LEU A 1 142 ? 6.672 -2.731 -9.625 1.00 89.38 142 LEU A O 1
ATOM 1063 N N . LEU A 1 143 ? 6.720 -4.590 -8.353 1.00 92.75 143 LEU A N 1
ATOM 1064 C CA . LEU A 1 143 ? 5.310 -4.924 -8.524 1.00 92.75 143 LEU A CA 1
ATOM 1065 C C . LEU A 1 143 ? 4.511 -4.348 -7.355 1.00 92.75 143 LEU A C 1
ATOM 1067 O O . LEU A 1 143 ? 4.711 -4.715 -6.192 1.00 92.75 143 LEU A O 1
ATOM 1071 N N . LEU A 1 144 ? 3.596 -3.448 -7.691 1.00 94.25 144 LEU A N 1
ATOM 1072 C CA . LEU A 1 144 ? 2.669 -2.782 -6.793 1.00 94.25 144 LEU A CA 1
ATOM 1073 C C . LEU A 1 144 ? 1.284 -3.374 -7.021 1.00 94.25 144 LEU A C 1
ATOM 1075 O O . LEU A 1 144 ? 0.788 -3.380 -8.146 1.00 94.25 144 LEU A O 1
ATOM 1079 N N . ALA A 1 145 ? 0.648 -3.850 -5.961 1.00 93.81 145 ALA A N 1
ATOM 1080 C CA . ALA A 1 145 ? -0.709 -4.368 -6.033 1.00 93.81 145 ALA A CA 1
ATOM 1081 C C . ALA A 1 145 ? -1.612 -3.605 -5.074 1.00 93.81 145 ALA A C 1
ATOM 1083 O O . ALA A 1 145 ? -1.207 -3.298 -3.953 1.00 93.81 145 ALA A O 1
ATOM 1084 N N . LEU A 1 146 ? -2.839 -3.346 -5.510 1.00 94.12 146 LEU A N 1
ATOM 1085 C CA . LEU A 1 146 ? -3.947 -2.910 -4.677 1.00 94.12 146 LEU A CA 1
ATOM 1086 C C . LEU A 1 146 ? -5.061 -3.945 -4.772 1.00 94.12 146 LEU A C 1
ATOM 1088 O O . LEU A 1 146 ? -5.423 -4.393 -5.855 1.00 94.12 146 LEU A O 1
ATOM 1092 N N . THR A 1 147 ? -5.633 -4.291 -3.629 1.00 90.94 147 THR A N 1
ATOM 1093 C CA . THR A 1 147 ? -6.917 -4.975 -3.515 1.00 90.94 147 THR A CA 1
ATOM 1094 C C . THR A 1 147 ? -7.809 -4.129 -2.620 1.00 90.94 147 THR A C 1
ATOM 1096 O O . THR A 1 147 ? -7.442 -3.838 -1.481 1.00 90.94 147 THR A O 1
ATOM 1099 N N . ALA A 1 148 ? -8.961 -3.710 -3.133 1.00 89.31 148 ALA A N 1
ATOM 1100 C CA . ALA A 1 148 ? -9.916 -2.895 -2.398 1.00 89.31 148 ALA A CA 1
ATOM 1101 C C . ALA A 1 148 ? -11.322 -3.490 -2.481 1.00 89.31 148 ALA A C 1
ATOM 1103 O O . ALA A 1 148 ? -11.828 -3.743 -3.568 1.00 89.31 148 ALA A O 1
ATOM 1104 N N . ALA A 1 149 ? -11.977 -3.670 -1.343 1.00 82.62 149 ALA A N 1
ATOM 1105 C CA . ALA A 1 149 ? -13.383 -4.031 -1.226 1.00 82.62 149 ALA A CA 1
ATOM 1106 C C . ALA A 1 149 ? -13.976 -3.398 0.043 1.00 82.62 149 ALA A C 1
ATOM 1108 O O . ALA A 1 149 ? -13.234 -3.046 0.955 1.00 82.62 149 ALA A O 1
ATOM 1109 N N . PRO A 1 150 ? -15.304 -3.261 0.153 1.00 75.00 150 PRO A N 1
ATOM 1110 C CA . PRO A 1 150 ? -15.935 -2.781 1.379 1.00 75.00 150 PRO A CA 1
ATOM 1111 C C . PRO A 1 150 ? -15.523 -3.622 2.608 1.00 75.00 150 PRO A C 1
ATOM 1113 O O . PRO A 1 150 ? -15.485 -4.852 2.496 1.00 75.00 150 PRO A O 1
ATOM 1116 N N . PRO A 1 151 ? -15.245 -3.007 3.779 1.00 67.94 151 PRO A N 1
ATOM 1117 C CA . PRO A 1 151 ? -14.859 -3.733 4.986 1.00 67.94 151 PRO A CA 1
ATOM 1118 C C . PRO A 1 151 ? -15.947 -4.724 5.392 1.00 67.94 151 PRO A C 1
ATOM 1120 O O . PRO A 1 151 ? -17.138 -4.405 5.377 1.00 67.94 151 PRO A O 1
ATOM 1123 N N . GLN A 1 152 ? -15.528 -5.905 5.836 1.00 64.56 152 GLN A N 1
ATOM 1124 C CA . GLN A 1 152 ? -16.353 -6.731 6.715 1.00 64.56 152 GLN A CA 1
ATOM 1125 C C . GLN A 1 152 ? -16.100 -6.315 8.171 1.00 64.56 152 GLN A C 1
ATOM 1127 O O . GLN A 1 152 ? -15.021 -5.791 8.467 1.00 64.56 152 GLN A O 1
ATOM 1132 N N . PRO A 1 153 ? -17.031 -6.567 9.105 1.00 58.06 153 PRO A N 1
ATOM 1133 C CA . PRO A 1 153 ? -16.695 -6.566 10.525 1.00 58.06 153 PRO A CA 1
ATOM 1134 C C . PRO A 1 153 ? -15.488 -7.496 10.759 1.00 58.06 153 PRO A C 1
ATOM 1136 O O . PRO A 1 153 ? -15.580 -8.693 10.509 1.00 58.06 153 PRO A O 1
ATOM 1139 N N . GLY A 1 154 ? -14.337 -6.936 11.149 1.00 53.31 154 GLY A N 1
ATOM 1140 C CA . GLY A 1 154 ? -13.076 -7.677 11.320 1.00 53.31 154 GLY A CA 1
ATOM 1141 C C . GLY A 1 154 ? -12.263 -7.959 10.041 1.00 53.31 154 GLY A C 1
ATOM 1142 O O . GLY A 1 154 ? -11.275 -8.682 10.112 1.00 53.31 154 GLY A O 1
ATOM 1143 N N . GLY A 1 155 ? -12.647 -7.411 8.879 1.00 53.81 155 GLY A N 1
ATOM 1144 C CA . GLY A 1 155 ? -11.993 -7.663 7.585 1.00 53.81 155 GLY A CA 1
ATOM 1145 C C . GLY A 1 155 ? -11.175 -6.488 7.032 1.00 53.81 155 GLY A C 1
ATOM 1146 O O . GLY A 1 155 ? -11.425 -5.323 7.337 1.00 53.81 155 GLY A O 1
ATOM 1147 N N . VAL A 1 156 ? -10.209 -6.797 6.163 1.00 56.38 156 VAL A N 1
ATOM 1148 C CA . VAL A 1 156 ? -9.356 -5.816 5.468 1.00 56.38 156 VAL A CA 1
ATOM 1149 C C . VAL A 1 156 ? -10.096 -5.275 4.247 1.00 56.38 156 VAL A C 1
ATOM 1151 O O . VAL A 1 156 ? -10.463 -6.040 3.361 1.00 56.38 156 VAL A O 1
ATOM 1154 N N . ALA A 1 157 ? -10.313 -3.962 4.193 1.00 76.88 157 ALA A N 1
ATOM 1155 C CA . ALA A 1 157 ? -11.034 -3.327 3.090 1.00 76.88 157 ALA A CA 1
ATOM 1156 C C . ALA A 1 157 ? -10.104 -2.821 1.981 1.00 76.88 157 ALA A C 1
ATOM 1158 O O . ALA A 1 157 ? -10.454 -2.803 0.811 1.00 76.88 157 ALA A O 1
ATOM 1159 N N . LEU A 1 158 ? -8.904 -2.381 2.340 1.00 85.75 158 LEU A N 1
ATOM 1160 C CA . LEU A 1 158 ? -7.900 -1.888 1.415 1.00 85.75 158 LEU A CA 1
ATOM 1161 C C . LEU A 1 158 ? -6.569 -2.504 1.808 1.00 85.75 158 LEU A C 1
ATOM 1163 O O . LEU A 1 158 ? -6.113 -2.328 2.937 1.00 85.75 158 LEU A O 1
ATOM 1167 N N . LEU A 1 159 ? -5.960 -3.211 0.865 1.00 90.81 159 LEU A N 1
ATOM 1168 C CA . LEU A 1 159 ? -4.644 -3.809 0.986 1.00 90.81 159 LEU A CA 1
ATOM 1169 C C . LEU A 1 159 ? -3.801 -3.349 -0.196 1.00 90.81 159 LEU A C 1
ATOM 1171 O O . LEU A 1 159 ? -4.142 -3.623 -1.344 1.00 90.81 159 LEU A O 1
ATOM 1175 N N . MET A 1 160 ? -2.691 -2.680 0.088 1.00 94.19 160 MET A N 1
ATOM 1176 C CA . MET A 1 160 ? -1.676 -2.382 -0.913 1.00 94.19 160 MET A CA 1
ATOM 1177 C C . MET A 1 160 ? -0.371 -3.057 -0.543 1.00 94.19 160 MET A C 1
ATOM 1179 O O . MET A 1 160 ? 0.018 -3.056 0.623 1.00 94.19 160 MET A O 1
ATOM 1183 N N . THR A 1 161 ? 0.325 -3.601 -1.530 1.00 93.88 161 THR A N 1
ATOM 1184 C CA . THR A 1 161 ? 1.608 -4.274 -1.330 1.00 93.88 161 THR A CA 1
ATOM 1185 C C . THR A 1 161 ? 2.619 -3.814 -2.359 1.00 93.88 161 THR A C 1
ATOM 1187 O O . THR A 1 161 ? 2.288 -3.673 -3.535 1.00 93.88 161 THR A O 1
ATOM 1190 N N . ALA A 1 162 ? 3.859 -3.647 -1.921 1.00 93.12 162 ALA A N 1
ATOM 1191 C CA . ALA A 1 162 ? 5.010 -3.474 -2.787 1.00 93.12 162 ALA A CA 1
ATOM 1192 C C . ALA A 1 162 ? 5.899 -4.711 -2.676 1.00 93.12 162 ALA A C 1
ATOM 1194 O O . ALA A 1 162 ? 6.272 -5.133 -1.574 1.00 93.12 162 ALA A O 1
ATOM 1195 N N . SER A 1 163 ? 6.214 -5.300 -3.826 1.00 91.50 163 SER A N 1
ATOM 1196 C CA . SER A 1 163 ? 6.963 -6.546 -3.917 1.00 91.50 163 SER A CA 1
ATOM 1197 C C . SER A 1 163 ? 8.045 -6.505 -4.981 1.00 91.50 163 SER A C 1
ATOM 1199 O O . SER A 1 163 ? 7.893 -5.858 -6.018 1.00 91.50 163 SER A O 1
ATOM 1201 N N . ARG A 1 164 ? 9.144 -7.221 -4.733 1.00 86.19 164 ARG A N 1
ATOM 1202 C CA . ARG A 1 164 ? 10.147 -7.463 -5.771 1.00 86.19 164 ARG A CA 1
ATOM 1203 C C . ARG A 1 164 ? 9.488 -8.329 -6.837 1.00 86.19 164 ARG A C 1
ATOM 1205 O O . ARG A 1 164 ? 9.069 -9.443 -6.533 1.00 86.19 164 ARG A O 1
ATOM 1212 N N . ALA A 1 165 ? 9.378 -7.831 -8.065 1.00 74.94 165 ALA A N 1
ATOM 1213 C CA . ALA A 1 165 ? 9.003 -8.715 -9.151 1.00 74.94 165 ALA A CA 1
ATOM 1214 C C . ALA A 1 165 ? 10.146 -9.714 -9.367 1.00 74.94 165 ALA A C 1
ATOM 1216 O O . ALA A 1 165 ? 11.306 -9.313 -9.475 1.00 74.94 165 ALA A O 1
ATOM 1217 N N . ALA A 1 166 ? 9.831 -11.007 -9.403 1.00 57.94 166 ALA A N 1
ATOM 1218 C CA . ALA A 1 166 ? 10.793 -11.994 -9.868 1.00 57.94 166 ALA A CA 1
ATOM 1219 C C . ALA A 1 166 ? 11.065 -11.766 -11.368 1.00 57.94 166 ALA A C 1
ATOM 1221 O O . ALA A 1 166 ? 10.127 -11.420 -12.097 1.00 57.94 166 ALA A O 1
ATOM 1222 N N . PRO A 1 167 ? 12.292 -12.017 -11.862 1.00 44.44 167 PRO A N 1
ATOM 1223 C CA . PRO A 1 167 ? 12.457 -12.307 -13.273 1.00 44.44 167 PRO A CA 1
ATOM 1224 C C . PRO A 1 167 ? 11.669 -13.587 -13.555 1.00 44.44 167 PRO A C 1
ATOM 1226 O O . PRO A 1 167 ? 11.943 -14.622 -12.948 1.00 44.44 167 PRO A O 1
ATOM 1229 N N . VAL A 1 168 ? 10.663 -13.530 -14.427 1.00 45.62 168 VAL A N 1
ATOM 1230 C CA . VAL A 1 168 ? 9.966 -14.747 -14.850 1.00 45.62 168 VAL A CA 1
ATOM 1231 C C . VAL A 1 168 ? 10.958 -15.544 -15.695 1.00 45.62 168 VAL A C 1
ATOM 1233 O O . VAL A 1 168 ? 11.253 -15.179 -16.834 1.00 45.62 168 VAL A O 1
ATOM 1236 N N . SER A 1 169 ? 11.539 -16.593 -15.112 1.00 36.41 169 SER A N 1
ATOM 1237 C CA . SER A 1 169 ? 12.237 -17.620 -15.878 1.00 36.41 169 SER A CA 1
ATOM 1238 C C . SER A 1 169 ? 11.228 -18.224 -16.853 1.00 36.41 169 SER A C 1
ATOM 1240 O O . SER A 1 169 ? 10.175 -18.699 -16.428 1.00 36.41 169 SER A O 1
ATOM 1242 N N . ARG A 1 170 ? 11.527 -18.098 -18.150 1.00 35.00 170 ARG A N 1
ATOM 1243 C CA . ARG A 1 170 ? 10.774 -18.737 -19.234 1.00 35.00 170 ARG A CA 1
ATOM 1244 C C . ARG A 1 170 ? 10.850 -20.252 -19.133 1.00 35.00 170 ARG A C 1
ATOM 1246 O O . ARG A 1 170 ? 11.931 -20.739 -18.732 1.00 35.00 170 ARG A O 1
#

pLDDT: mean 84.39, std 12.8, range [35.0, 97.12]

Organism: NCBI:txid257708

Radius of gyration: 15.48 Å; chains: 1; bounding box: 36×36×41 Å